Protein AF-A0A7G9S461-F1 (afdb_monomer_lite)

Foldseek 3Di:
DDDPDDPDPPPPPCPPPLPPVVLVVCLVVLVPDDPVRNVVSVVVSVVSNVVNVVVVVVVVD

Sequence (61 aa):
MESATPSQPEDGEVLPEEGSDGLLDRLELIESQPLEHRAAGFEQLHDALLAELQRSDHDGA

Organism: NCBI:txid683042

Structure (mmCIF, N/CA/C/O backbone):
data_AF-A0A7G9S461-F1
#
_entry.id   AF-A0A7G9S461-F1
#
loop_
_atom_site.group_PDB
_atom_site.id
_atom_site.type_symbol
_atom_site.label_atom_id
_atom_site.label_alt_id
_atom_site.label_comp_id
_atom_site.label_asym_id
_atom_site.label_entity_id
_atom_site.label_seq_id
_atom_site.pdbx_PDB_ins_code
_atom_site.Cartn_x
_atom_site.Cartn_y
_atom_site.Cartn_z
_atom_site.occupancy
_atom_site.B_iso_or_equiv
_atom_site.auth_seq_id
_atom_site.auth_comp_id
_atom_site.auth_asym_id
_atom_site.auth_atom_id
_atom_site.pdbx_PDB_model_num
ATOM 1 N N . MET A 1 1 ? -12.820 -43.854 -36.676 1.00 46.03 1 MET A N 1
ATOM 2 C CA . MET A 1 1 ? -11.573 -43.441 -36.005 1.00 46.03 1 MET A CA 1
ATOM 3 C C . MET A 1 1 ? -11.798 -42.034 -35.506 1.00 46.03 1 MET A C 1
ATOM 5 O O . MET A 1 1 ? -11.697 -41.091 -36.275 1.00 46.03 1 MET A O 1
ATOM 9 N N . GLU A 1 2 ? -12.237 -41.934 -34.255 1.00 51.03 2 GLU A N 1
ATOM 10 C CA . GLU A 1 2 ? -12.235 -40.686 -33.500 1.00 51.03 2 GLU A CA 1
ATOM 11 C C . GLU A 1 2 ? -10.780 -40.322 -33.197 1.00 51.03 2 GLU A C 1
ATOM 13 O O . GLU A 1 2 ? -9.976 -41.173 -32.817 1.00 51.03 2 GLU A O 1
ATOM 18 N N . SER A 1 3 ? -10.421 -39.062 -33.390 1.00 49.31 3 SER A N 1
ATOM 19 C CA . SER A 1 3 ? -9.210 -38.490 -32.814 1.00 49.31 3 SER A CA 1
ATOM 20 C C . SER A 1 3 ? -9.638 -37.192 -32.159 1.00 49.31 3 SER A C 1
ATOM 22 O O . SER A 1 3 ? -9.590 -36.124 -32.759 1.00 49.31 3 SER A O 1
ATOM 24 N N . ALA A 1 4 ? -10.168 -37.338 -30.945 1.00 55.31 4 ALA A N 1
ATOM 25 C CA . ALA A 1 4 ? -10.376 -36.234 -30.032 1.00 55.31 4 ALA A CA 1
ATOM 26 C C . ALA A 1 4 ? -9.003 -35.622 -29.735 1.00 55.31 4 ALA A C 1
ATOM 28 O O . ALA A 1 4 ? -8.123 -36.270 -29.167 1.00 55.31 4 ALA A O 1
ATOM 29 N N . THR A 1 5 ? -8.807 -34.390 -30.185 1.00 58.94 5 THR A N 1
ATOM 30 C CA . THR A 1 5 ? -7.715 -33.532 -29.738 1.00 58.94 5 THR A CA 1
ATOM 31 C C . THR A 1 5 ? -7.834 -33.363 -28.223 1.00 58.94 5 THR A C 1
ATOM 33 O O . THR A 1 5 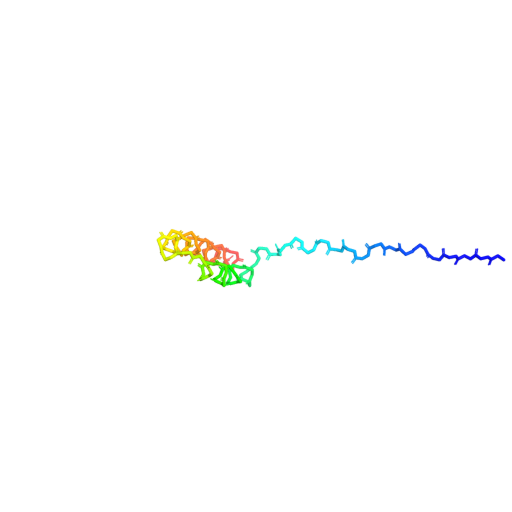? -8.935 -33.060 -27.755 1.00 58.94 5 THR A O 1
ATOM 36 N N . PRO A 1 6 ? -6.764 -33.570 -27.438 1.00 58.38 6 PRO A N 1
ATOM 37 C CA . PRO A 1 6 ? -6.834 -33.362 -26.001 1.00 58.38 6 PRO A CA 1
ATOM 38 C C . PRO A 1 6 ? -7.142 -31.885 -25.726 1.00 58.38 6 PRO A C 1
ATOM 40 O O . PRO A 1 6 ? -6.387 -31.008 -26.139 1.00 58.38 6 PRO A O 1
ATOM 43 N N . SER A 1 7 ? -8.261 -31.616 -25.046 1.00 56.81 7 SER A N 1
ATOM 44 C CA . SER A 1 7 ? -8.514 -30.321 -24.414 1.00 56.81 7 SER A CA 1
ATOM 45 C C . SER A 1 7 ? -7.442 -30.104 -23.353 1.00 56.81 7 SER A C 1
ATOM 47 O O . SER A 1 7 ? -7.485 -30.699 -22.277 1.0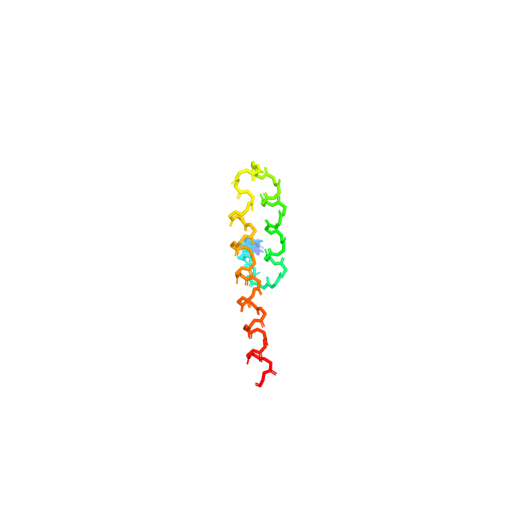0 56.81 7 SER A O 1
ATOM 49 N N . GLN A 1 8 ? -6.458 -29.281 -23.696 1.00 59.72 8 GLN A N 1
ATOM 50 C CA . GLN A 1 8 ? -5.570 -28.643 -22.740 1.00 59.72 8 GLN A CA 1
ATOM 51 C C . GLN A 1 8 ? -6.455 -27.827 -21.778 1.00 59.72 8 GLN A C 1
ATOM 53 O O . GLN A 1 8 ? -7.302 -27.068 -22.256 1.00 59.72 8 GLN A O 1
ATOM 58 N N . PRO A 1 9 ? -6.345 -27.989 -20.449 1.00 51.81 9 PRO A N 1
ATOM 59 C CA . PRO A 1 9 ? -6.925 -27.019 -19.540 1.00 51.81 9 PRO A CA 1
ATOM 60 C C . PRO A 1 9 ? -6.126 -25.725 -19.705 1.00 51.81 9 PRO A C 1
ATOM 62 O O . PRO A 1 9 ? -4.988 -25.628 -19.255 1.00 51.81 9 PRO A O 1
ATOM 65 N N . GLU A 1 10 ? -6.717 -24.747 -20.385 1.00 59.06 10 GLU A N 1
ATOM 66 C CA . GLU A 1 10 ? -6.256 -23.356 -20.439 1.00 59.06 10 GLU A CA 1
ATOM 67 C C . GLU A 1 10 ? -6.607 -22.665 -19.109 1.00 59.06 10 GLU A C 1
ATOM 69 O O . GLU A 1 10 ? -7.183 -21.585 -19.086 1.00 59.06 10 GLU A O 1
ATOM 74 N N . ASP A 1 11 ? -6.316 -23.315 -17.983 1.00 56.47 11 ASP A N 1
ATOM 75 C CA . ASP A 1 11 ? -6.259 -22.646 -16.688 1.00 56.47 11 ASP A CA 1
ATOM 76 C C . ASP A 1 11 ? -4.797 -22.244 -16.519 1.00 56.47 11 ASP A C 1
ATOM 78 O O . ASP A 1 11 ? -4.000 -22.849 -15.800 1.00 56.47 11 ASP A O 1
ATOM 82 N N . GLY A 1 12 ? -4.409 -21.275 -17.351 1.00 53.53 12 GLY A N 1
ATOM 83 C CA . GLY A 1 12 ? -3.264 -20.453 -17.039 1.00 53.53 12 GLY A CA 1
ATOM 84 C C . GLY A 1 12 ? -3.633 -19.754 -15.750 1.00 53.53 12 GLY A C 1
ATOM 85 O O . GLY A 1 12 ? -4.347 -18.755 -15.785 1.00 53.53 12 GLY A O 1
ATOM 86 N N . GLU A 1 13 ? -3.189 -20.316 -14.628 1.00 48.69 13 GLU A N 1
ATOM 87 C CA . GLU A 1 13 ? -2.987 -19.556 -13.412 1.00 48.69 13 GLU A CA 1
ATOM 88 C C . GLU A 1 13 ? -2.144 -18.363 -13.849 1.00 48.69 13 GLU A C 1
ATOM 90 O O . GLU A 1 13 ? -0.933 -18.467 -14.060 1.00 48.69 13 GLU A O 1
ATOM 95 N N . VAL A 1 14 ? -2.829 -17.252 -14.117 1.00 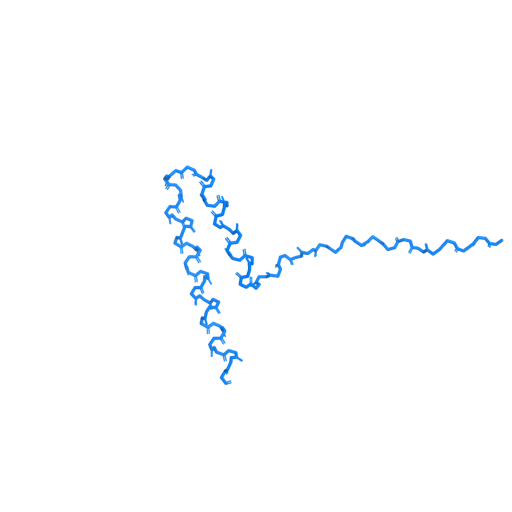55.34 14 VAL A N 1
ATOM 96 C CA . VAL A 1 14 ? -2.231 -15.938 -14.197 1.00 55.34 14 VAL A CA 1
ATOM 97 C C . VAL A 1 14 ? -1.710 -15.712 -12.792 1.00 55.34 14 VAL A C 1
ATOM 99 O O . VAL A 1 14 ? -2.375 -15.132 -11.941 1.00 55.34 14 VAL A O 1
ATOM 102 N N . LEU A 1 15 ? -0.529 -16.274 -12.518 1.00 53.25 15 LEU A N 1
ATOM 103 C CA . LEU A 1 15 ? 0.351 -15.760 -11.490 1.00 53.25 15 LEU A CA 1
ATOM 104 C C . LEU A 1 15 ? 0.311 -14.260 -11.746 1.00 53.25 15 LEU A C 1
ATOM 106 O O . LEU A 1 15 ? 0.654 -13.880 -12.872 1.00 53.25 15 LEU A O 1
ATOM 110 N N . PRO A 1 16 ? -0.250 -13.450 -10.827 1.00 53.88 16 PRO A N 1
ATOM 111 C CA . PRO A 1 16 ? -0.372 -12.030 -11.076 1.00 53.88 16 PRO A CA 1
ATOM 112 C C . PRO A 1 16 ? 1.033 -11.594 -11.443 1.00 53.88 16 PRO A C 1
ATOM 114 O O . PRO A 1 16 ? 1.956 -11.796 -10.651 1.00 53.88 16 PRO A O 1
ATOM 117 N N . GLU A 1 17 ? 1.223 -11.150 -12.688 1.00 51.19 17 GLU A N 1
ATOM 118 C CA . GLU A 1 17 ? 2.489 -10.549 -13.044 1.00 51.19 17 GLU A CA 1
ATOM 119 C C . GLU A 1 17 ? 2.633 -9.424 -12.034 1.00 51.19 17 GLU A C 1
ATOM 121 O O . GLU A 1 17 ? 1.842 -8.481 -12.029 1.00 51.19 17 GLU A O 1
ATOM 126 N N . GLU A 1 18 ? 3.604 -9.553 -11.133 1.00 55.00 18 GLU A N 1
ATOM 127 C CA . GLU A 1 18 ? 3.969 -8.532 -10.154 1.00 55.00 18 GLU A CA 1
ATOM 128 C C . GLU A 1 18 ? 4.608 -7.324 -10.874 1.00 55.00 18 GLU A C 1
ATOM 130 O O . GLU A 1 18 ? 5.542 -6.706 -10.381 1.00 55.00 18 GLU A O 1
ATOM 135 N N . GLY A 1 19 ? 4.152 -7.018 -12.092 1.00 55.78 19 GLY A N 1
ATOM 136 C CA . GLY A 1 19 ? 4.346 -5.749 -12.756 1.00 55.78 19 GLY A CA 1
ATOM 137 C C . GLY A 1 19 ? 3.431 -4.694 -12.141 1.00 55.78 19 GLY A C 1
ATOM 138 O O . GLY A 1 19 ? 2.445 -4.995 -11.464 1.00 55.78 19 GLY A O 1
ATOM 139 N N . SER A 1 20 ? 3.773 -3.433 -12.391 1.00 57.44 20 SER A N 1
ATOM 140 C CA . SER A 1 20 ? 3.189 -2.241 -11.764 1.00 57.44 20 SER A CA 1
ATOM 141 C C . SER A 1 20 ? 1.655 -2.193 -11.690 1.00 57.44 20 SER A C 1
ATOM 143 O O . SER A 1 20 ? 1.128 -1.586 -10.759 1.00 57.44 20 SER A O 1
ATOM 145 N N . ASP A 1 21 ? 0.942 -2.817 -12.637 1.00 65.75 21 ASP A N 1
ATOM 146 C CA . ASP A 1 21 ? -0.529 -2.861 -12.652 1.00 65.75 21 ASP A CA 1
ATOM 147 C C . ASP A 1 21 ? -1.100 -3.643 -11.454 1.00 65.75 21 ASP A C 1
ATOM 149 O O . ASP A 1 21 ? -2.013 -3.161 -10.786 1.00 65.75 21 ASP A O 1
ATOM 153 N N . GLY A 1 22 ? -0.493 -4.774 -11.073 1.00 82.19 22 GLY A N 1
ATOM 154 C CA . GLY A 1 22 ? -0.981 -5.591 -9.954 1.00 82.19 22 GLY A CA 1
ATOM 155 C C . GLY A 1 22 ? -0.786 -4.946 -8.576 1.00 82.19 22 GLY A C 1
ATOM 156 O O . GLY A 1 22 ? -1.494 -5.271 -7.619 1.00 82.19 22 GLY A O 1
ATOM 157 N N . LEU A 1 23 ? 0.155 -4.002 -8.446 1.00 89.50 23 LEU A N 1
ATOM 158 C CA . LEU A 1 23 ? 0.361 -3.273 -7.190 1.00 89.50 23 LEU A CA 1
ATOM 159 C C . LEU A 1 23 ? -0.776 -2.280 -6.923 1.00 89.50 23 LEU A C 1
ATOM 161 O O . LEU A 1 23 ? -1.195 -2.134 -5.774 1.00 89.50 23 LEU A O 1
ATOM 165 N N . LEU A 1 24 ? -1.305 -1.626 -7.960 1.00 91.00 24 LEU A N 1
ATOM 166 C CA . LEU A 1 24 ? -2.397 -0.662 -7.805 1.00 91.00 24 LEU A CA 1
ATOM 167 C C . LEU A 1 24 ? -3.737 -1.339 -7.506 1.00 91.00 24 LEU A C 1
ATOM 169 O O . LEU A 1 24 ? -4.502 -0.802 -6.705 1.00 91.00 24 LEU A O 1
ATOM 173 N N . ASP A 1 25 ? -3.977 -2.546 -8.022 1.00 90.38 25 ASP A N 1
ATOM 174 C CA . ASP A 1 25 ? -5.172 -3.347 -7.706 1.00 90.38 25 ASP A CA 1
ATOM 175 C C . ASP A 1 25 ? -5.320 -3.623 -6.196 1.00 90.38 25 ASP A C 1
ATOM 177 O O . ASP A 1 25 ? -6.419 -3.797 -5.662 1.00 90.38 25 ASP A O 1
ATOM 181 N N . ARG A 1 26 ? -4.209 -3.587 -5.450 1.00 93.00 26 ARG A N 1
ATOM 182 C CA . ARG A 1 26 ? -4.202 -3.764 -3.994 1.00 93.00 26 ARG A CA 1
ATOM 183 C C . ARG A 1 26 ? -4.858 -2.604 -3.235 1.00 93.00 26 ARG A C 1
ATOM 185 O O . ARG A 1 26 ? -5.222 -2.788 -2.071 1.00 93.00 26 ARG A O 1
ATOM 192 N N . LEU A 1 27 ? -5.039 -1.436 -3.862 1.00 94.31 27 LEU A N 1
ATOM 193 C CA . LEU A 1 27 ? -5.728 -0.290 -3.259 1.00 94.31 27 LEU A CA 1
ATOM 194 C C . LEU A 1 27 ? -7.159 -0.645 -2.859 1.00 94.31 27 LEU A C 1
ATOM 196 O O . LEU A 1 27 ? -7.535 -0.399 -1.715 1.00 94.31 27 LEU A O 1
ATOM 200 N N . GLU A 1 28 ? -7.927 -1.286 -3.742 1.00 93.88 28 GLU A N 1
ATOM 201 C CA . GLU A 1 28 ? -9.322 -1.652 -3.459 1.00 93.88 28 GLU A CA 1
ATOM 202 C C . GLU A 1 28 ? -9.421 -2.593 -2.249 1.00 93.88 28 GLU A C 1
ATOM 204 O O . GLU A 1 28 ? -10.279 -2.433 -1.374 1.00 93.88 28 GLU A O 1
ATOM 209 N N . LEU A 1 29 ? -8.475 -3.530 -2.136 1.00 94.69 29 LEU A N 1
ATOM 210 C CA . LEU A 1 29 ? -8.383 -4.428 -0.990 1.00 94.69 29 LEU A CA 1
ATOM 211 C C . LEU A 1 29 ? -8.059 -3.672 0.305 1.00 94.69 29 LEU A C 1
ATOM 213 O O . LEU A 1 29 ? -8.642 -3.980 1.345 1.00 94.69 29 LEU A O 1
ATOM 217 N N . ILE A 1 30 ? -7.150 -2.693 0.274 1.00 96.69 30 ILE A N 1
ATOM 218 C CA . ILE A 1 30 ? -6.833 -1.859 1.444 1.00 96.69 30 ILE A CA 1
ATOM 219 C C . ILE A 1 30 ? -8.056 -1.035 1.845 1.00 96.69 30 ILE A C 1
ATOM 221 O O . ILE A 1 30 ? -8.405 -0.991 3.019 1.00 96.69 30 ILE A O 1
ATOM 225 N N . GLU A 1 31 ? -8.754 -0.423 0.893 1.00 97.06 31 GLU A N 1
ATOM 226 C CA . GLU A 1 31 ? -9.911 0.428 1.180 1.00 97.06 31 GLU A CA 1
ATOM 227 C C . GLU A 1 31 ? -11.120 -0.330 1.735 1.00 97.06 31 GLU A C 1
ATOM 229 O O . GLU A 1 31 ? -11.888 0.247 2.508 1.00 97.06 31 GLU A O 1
ATOM 234 N N . SER A 1 32 ? -11.252 -1.620 1.414 1.00 97.56 32 SER A N 1
ATOM 235 C CA . SER A 1 32 ? -12.278 -2.501 1.989 1.00 97.56 32 SER A CA 1
ATOM 236 C C . SER A 1 32 ? -12.044 -2.872 3.462 1.00 97.56 32 SER A C 1
ATOM 238 O O . SER A 1 32 ? -12.961 -3.355 4.131 1.00 97.56 32 SER A O 1
ATOM 240 N N . GLN A 1 33 ? -10.833 -2.656 3.987 1.00 96.81 33 GLN A N 1
ATOM 241 C CA . GLN A 1 33 ? -10.482 -2.999 5.364 1.00 96.81 33 GLN A CA 1
ATOM 242 C C . GLN A 1 33 ? -10.960 -1.940 6.373 1.00 96.81 33 GLN A C 1
ATOM 244 O O . GLN A 1 33 ? -11.145 -0.769 6.025 1.00 96.81 33 GLN A O 1
ATOM 249 N N . PRO A 1 34 ? -11.107 -2.311 7.662 1.00 97.81 34 PRO A N 1
ATOM 250 C CA . PRO A 1 34 ? -11.370 -1.353 8.731 1.00 97.81 34 PRO A CA 1
ATOM 251 C C . PRO A 1 34 ? -10.303 -0.256 8.803 1.00 97.81 34 PRO A C 1
ATOM 253 O O . PRO A 1 34 ? -9.128 -0.488 8.507 1.00 97.81 34 PRO A O 1
ATOM 256 N N . LEU A 1 35 ? -10.709 0.941 9.226 1.00 95.94 35 LEU A N 1
ATOM 257 C CA . LEU A 1 35 ? -9.891 2.154 9.149 1.00 95.94 35 LEU A CA 1
ATOM 258 C C . LEU A 1 35 ? -8.564 2.030 9.915 1.00 95.94 35 LEU A C 1
ATOM 260 O O . LEU A 1 35 ? -7.537 2.519 9.454 1.00 95.94 35 LEU A O 1
ATOM 264 N N . GLU A 1 36 ? -8.576 1.312 11.033 1.00 96.44 36 GLU A N 1
ATOM 265 C CA . GLU A 1 36 ? -7.411 0.992 11.857 1.00 96.44 36 GLU A CA 1
ATOM 266 C C . GLU A 1 36 ? -6.341 0.147 11.140 1.00 96.44 36 GLU A C 1
ATOM 268 O O . GLU A 1 36 ? -5.171 0.218 11.506 1.00 96.44 36 GLU A O 1
ATOM 273 N N . HIS A 1 37 ? -6.708 -0.605 10.097 1.00 95.12 37 HIS A N 1
ATOM 274 C CA . HIS A 1 37 ? -5.785 -1.448 9.325 1.00 95.12 37 HIS A CA 1
ATOM 275 C C . HIS A 1 37 ? -5.292 -0.772 8.040 1.00 95.12 37 HIS A C 1
ATOM 277 O O . HIS A 1 37 ? -4.237 -1.129 7.512 1.00 95.12 37 HIS A O 1
ATOM 283 N N . ARG A 1 38 ? -6.022 0.236 7.546 1.00 97.06 38 ARG A N 1
ATOM 284 C CA . ARG A 1 38 ? -5.725 0.900 6.268 1.00 97.06 38 ARG A CA 1
ATOM 285 C C . ARG A 1 38 ? -4.347 1.549 6.240 1.00 97.06 38 ARG A C 1
ATOM 287 O O . ARG A 1 38 ? -3.656 1.432 5.236 1.00 97.06 38 ARG A O 1
ATOM 294 N N . ALA A 1 39 ? -3.935 2.196 7.331 1.00 97.19 39 ALA A N 1
ATOM 295 C CA . ALA A 1 39 ? -2.639 2.875 7.407 1.00 97.19 39 ALA A CA 1
ATOM 296 C C . ALA A 1 39 ? -1.469 1.911 7.143 1.00 97.19 39 ALA A C 1
ATOM 298 O O . ALA A 1 39 ? -0.662 2.162 6.254 1.00 97.19 39 ALA A O 1
ATOM 299 N N . ALA A 1 40 ? -1.444 0.767 7.833 1.00 97.25 40 ALA A N 1
ATOM 300 C CA . ALA A 1 40 ? -0.411 -0.250 7.641 1.00 97.25 40 ALA A CA 1
ATOM 301 C C . ALA A 1 40 ? -0.441 -0.857 6.226 1.00 97.25 40 ALA A C 1
ATOM 303 O O . ALA A 1 40 ? 0.605 -1.166 5.661 1.00 97.25 40 ALA A O 1
ATOM 304 N N . GLY A 1 41 ? -1.634 -1.016 5.641 1.00 96.69 41 GLY A N 1
ATOM 305 C CA . GLY A 1 41 ? -1.784 -1.469 4.257 1.00 96.69 41 GLY A CA 1
ATOM 306 C C . GLY A 1 41 ? -1.210 -0.475 3.245 1.00 96.69 41 GLY A C 1
ATOM 307 O O . GLY A 1 41 ? -0.503 -0.878 2.323 1.00 96.69 41 GLY A O 1
ATOM 308 N N . PHE A 1 42 ? -1.467 0.822 3.434 1.00 97.06 42 PHE A N 1
ATOM 309 C CA . PHE A 1 42 ? -0.926 1.871 2.570 1.00 97.06 42 PHE A CA 1
ATOM 310 C C . PHE A 1 42 ? 0.590 2.035 2.710 1.00 97.06 42 PHE A C 1
ATOM 312 O O . PHE A 1 42 ? 1.246 2.259 1.698 1.00 97.06 42 PHE A O 1
ATOM 319 N N . GLU A 1 43 ? 1.157 1.882 3.911 1.00 97.56 43 GLU A N 1
ATOM 320 C CA . GLU A 1 43 ? 2.617 1.876 4.103 1.00 97.56 43 GLU A CA 1
ATOM 321 C C . GLU A 1 43 ? 3.274 0.732 3.318 1.00 97.56 43 GLU A C 1
ATOM 323 O O . GLU A 1 43 ? 4.197 0.966 2.543 1.00 97.56 43 GLU A O 1
ATOM 328 N N . GLN A 1 44 ? 2.732 -0.485 3.415 1.00 96.69 44 GLN A N 1
ATOM 329 C CA . GLN A 1 44 ? 3.245 -1.633 2.655 1.00 96.69 44 GLN A CA 1
ATOM 330 C C . GLN A 1 44 ? 3.140 -1.430 1.139 1.00 96.69 44 GLN A C 1
ATOM 332 O O . GLN A 1 44 ? 4.053 -1.794 0.399 1.00 96.69 44 GLN A O 1
ATOM 337 N N . LEU A 1 45 ? 2.026 -0.862 0.665 1.00 96.44 45 LEU A N 1
ATOM 338 C CA . LEU A 1 45 ? 1.852 -0.562 -0.754 1.00 96.44 45 LEU A CA 1
ATOM 339 C C . LEU A 1 45 ? 2.833 0.521 -1.225 1.00 96.44 45 LEU A C 1
ATOM 341 O O . LEU A 1 45 ? 3.392 0.404 -2.313 1.00 96.44 45 LEU A O 1
ATOM 345 N N . HIS A 1 46 ? 3.064 1.552 -0.413 1.00 96.94 46 HIS A N 1
ATOM 346 C CA . HIS A 1 46 ? 4.037 2.596 -0.713 1.00 96.94 46 HIS A CA 1
ATOM 347 C C . HIS A 1 46 ? 5.446 2.023 -0.889 1.00 96.94 46 HIS A C 1
ATOM 349 O O . HIS A 1 46 ? 6.089 2.306 -1.900 1.00 96.94 46 HIS A O 1
ATOM 355 N N . ASP A 1 47 ? 5.893 1.186 0.048 1.00 96.69 47 ASP A N 1
ATOM 356 C CA . ASP A 1 47 ? 7.215 0.560 -0.010 1.00 96.69 47 ASP A CA 1
ATOM 357 C C . ASP A 1 47 ? 7.371 -0.313 -1.265 1.00 96.69 47 ASP A C 1
ATOM 359 O O . ASP A 1 47 ? 8.402 -0.260 -1.937 1.00 96.69 47 ASP A O 1
ATOM 363 N N . ALA A 1 48 ? 6.327 -1.067 -1.628 1.00 95.06 48 ALA A N 1
ATOM 364 C CA . ALA A 1 48 ? 6.323 -1.893 -2.834 1.00 95.06 48 ALA A CA 1
ATOM 365 C C . ALA A 1 48 ? 6.410 -1.053 -4.121 1.00 95.06 48 ALA A C 1
ATOM 367 O O . ALA A 1 48 ? 7.214 -1.353 -5.002 1.00 95.06 48 ALA A O 1
ATOM 368 N N . LEU A 1 49 ? 5.631 0.030 -4.218 1.00 95.38 49 LEU A N 1
ATOM 369 C CA . LEU A 1 49 ? 5.676 0.943 -5.365 1.00 95.38 49 LEU A CA 1
ATOM 370 C C . LEU A 1 49 ? 7.035 1.639 -5.485 1.00 95.38 49 LEU A C 1
ATOM 372 O O . LEU A 1 49 ? 7.544 1.817 -6.590 1.00 95.38 49 LEU A O 1
ATOM 376 N N . LEU A 1 50 ? 7.636 2.023 -4.356 1.00 95.25 50 LEU A N 1
ATOM 377 C CA . LEU A 1 50 ? 8.960 2.633 -4.344 1.00 95.25 50 LEU A CA 1
ATOM 378 C C . LEU A 1 50 ? 10.034 1.649 -4.823 1.00 95.25 50 LEU A C 1
ATOM 380 O O . LEU A 1 50 ? 10.902 2.038 -5.603 1.00 95.25 50 LEU A O 1
ATOM 384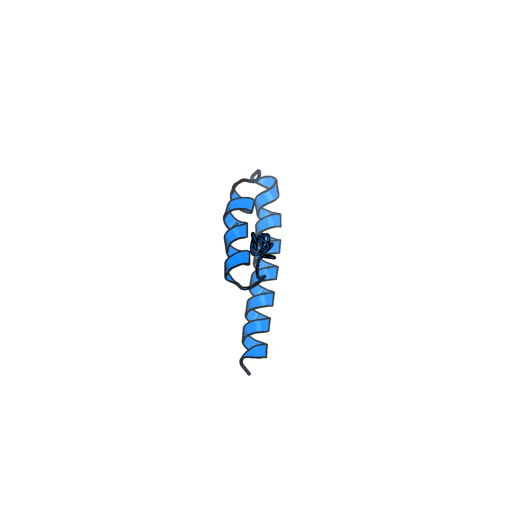 N N . ALA A 1 51 ? 9.965 0.388 -4.392 1.00 93.88 51 ALA A N 1
ATOM 385 C CA . ALA A 1 51 ? 10.878 -0.657 -4.843 1.00 93.88 51 ALA A CA 1
ATOM 386 C C . ALA A 1 51 ? 10.752 -0.916 -6.353 1.00 93.88 51 ALA A C 1
ATOM 388 O O . ALA A 1 51 ? 11.769 -1.014 -7.038 1.00 93.88 51 ALA A O 1
ATOM 389 N N . GLU A 1 52 ? 9.529 -0.963 -6.887 1.00 91.56 52 GLU A N 1
ATOM 390 C CA . GLU A 1 52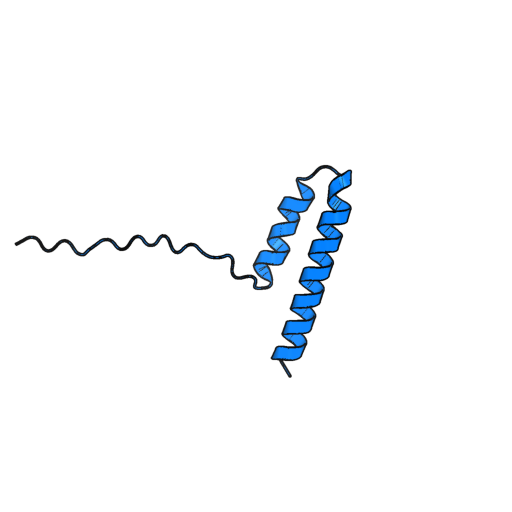 ? 9.301 -1.172 -8.323 1.00 91.56 52 GLU A CA 1
ATOM 391 C C . GLU A 1 52 ? 9.760 0.027 -9.166 1.00 91.56 52 GLU A C 1
ATOM 393 O O . GLU A 1 52 ? 10.378 -0.150 -10.218 1.00 91.56 52 GLU A O 1
ATOM 398 N N . LEU A 1 53 ? 9.545 1.255 -8.680 1.00 92.31 53 LEU A N 1
ATOM 399 C CA . LEU A 1 53 ? 10.079 2.459 -9.319 1.00 92.31 53 LEU A CA 1
ATOM 400 C C . LEU A 1 53 ? 11.609 2.424 -9.360 1.00 92.31 53 LEU A C 1
ATOM 402 O O . LEU A 1 53 ? 12.206 2.658 -10.406 1.00 92.31 53 LEU A O 1
ATOM 406 N N . GLN A 1 54 ? 12.246 2.098 -8.233 1.00 92.31 54 GLN A N 1
ATOM 407 C CA . GLN A 1 54 ? 13.698 1.965 -8.171 1.00 92.31 54 GLN A CA 1
ATOM 408 C C . GLN A 1 54 ? 14.179 0.893 -9.143 1.00 92.31 54 GLN A C 1
ATOM 410 O O . GLN A 1 54 ? 15.103 1.150 -9.904 1.00 92.31 54 GLN A O 1
ATOM 415 N N . ARG A 1 55 ? 13.557 -0.285 -9.166 1.00 90.44 55 ARG A N 1
ATOM 416 C CA . ARG A 1 55 ? 13.909 -1.348 -10.108 1.00 90.44 55 ARG A CA 1
ATOM 417 C C . ARG A 1 55 ? 13.808 -0.881 -11.561 1.00 90.44 55 ARG A C 1
ATOM 419 O O . ARG A 1 55 ? 14.754 -1.083 -12.312 1.00 90.44 55 ARG A O 1
ATOM 426 N N . SER A 1 56 ? 12.716 -0.212 -11.927 1.00 87.62 56 SER A N 1
ATOM 427 C CA . SER A 1 56 ? 12.511 0.332 -13.276 1.00 87.62 56 SER A CA 1
ATOM 428 C C . SER A 1 56 ? 13.603 1.335 -13.670 1.00 8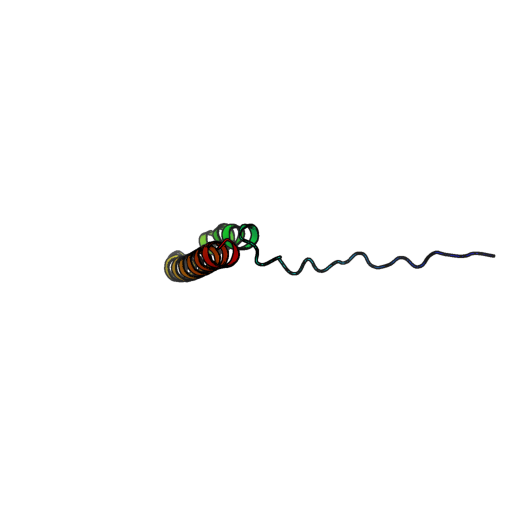7.62 56 SER A C 1
ATOM 430 O O . SER A 1 56 ? 14.108 1.285 -14.790 1.00 87.62 56 SER A O 1
ATOM 432 N N . ASP A 1 57 ? 14.018 2.201 -12.741 1.00 89.25 57 ASP A N 1
ATOM 433 C CA . ASP A 1 57 ? 15.135 3.135 -12.936 1.00 89.25 57 ASP A CA 1
ATOM 434 C C . ASP A 1 57 ? 16.481 2.409 -13.135 1.00 89.25 57 ASP A C 1
ATOM 436 O O . ASP A 1 57 ? 17.320 2.877 -13.904 1.00 89.25 57 ASP A O 1
ATOM 440 N N . HIS A 1 58 ? 16.702 1.271 -12.464 1.00 84.88 58 HIS A N 1
ATOM 441 C CA . HIS A 1 58 ? 17.935 0.480 -12.599 1.00 84.88 58 HIS A CA 1
ATOM 442 C C . HIS A 1 58 ? 17.956 -0.385 -13.870 1.00 84.88 58 HIS A C 1
ATOM 444 O O . HIS A 1 58 ? 19.015 -0.528 -14.474 1.00 84.88 58 HIS A O 1
ATOM 450 N N . ASP A 1 59 ? 16.815 -0.942 -14.286 1.00 78.00 59 ASP A N 1
ATOM 451 C CA . ASP A 1 59 ? 16.691 -1.773 -15.494 1.00 78.00 59 ASP A CA 1
ATOM 452 C C . ASP A 1 59 ? 16.677 -0.928 -16.790 1.00 78.00 59 ASP A C 1
ATOM 454 O O . ASP A 1 59 ? 16.894 -1.453 -17.884 1.00 78.00 59 ASP A O 1
ATOM 458 N N . GLY A 1 60 ? 16.440 0.385 -16.682 1.00 62.09 60 GLY A N 1
ATOM 459 C CA . GLY A 1 60 ? 16.466 1.342 -17.794 1.00 62.09 60 GLY A CA 1
ATOM 460 C C . GLY A 1 60 ? 17.816 2.027 -18.067 1.00 62.09 60 GLY A C 1
ATOM 461 O O . GLY A 1 60 ? 17.874 2.854 -18.983 1.00 62.09 60 GLY A O 1
ATOM 462 N N . ALA A 1 61 ? 18.868 1.729 -17.290 1.00 52.97 61 ALA A N 1
ATOM 463 C CA . ALA A 1 61 ? 20.185 2.387 -17.336 1.00 52.97 61 ALA A CA 1
ATOM 464 C C . ALA A 1 61 ? 21.252 1.636 -18.154 1.00 52.97 61 ALA A C 1
ATOM 466 O O . ALA A 1 61 ? 21.284 0.385 -18.128 1.00 52.97 61 ALA A O 1
#

pLDDT: mean 79.11, std 19.19, range [46.03, 97.81]

Radius of gyration: 19.25 Å; chains: 1; bounding box: 32×47×48 Å

Secondary structure (DSSP, 8-state):
-----------------TTHHHHHHHHHHHHTS-HHHHHHHHHHHHHHHHHHHHHHHHHT-